Protein AF-A0A3D5APS1-F1 (afdb_monomer_lite)

Secondary structure (DSSP, 8-state):
---EEEETTEEEEEEEEEEETTEEEEEEEESSPPPHHHHHHHHHHHHHHHHHTTSEEEEEES----PPP-

pLDDT: mean 78.54, std 16.45, range [34.19, 95.25]

Foldseek 3Di:
DWDFDDDPNDGFFTWDWDDDPQEIEIETEGPDDDDPVSVVVVVVVQVVVSVVVVHDYDYDYDDDPDPDDD

Radius of gyration: 11.98 Å; chains: 1; bounding box: 25×19×32 Å

Structure (mmCIF, N/CA/C/O backbone):
data_AF-A0A3D5APS1-F1
#
_entry.id   AF-A0A3D5APS1-F1
#
loop_
_atom_site.group_PDB
_atom_site.id
_atom_site.type_symbol
_atom_site.label_atom_id
_atom_site.label_alt_id
_atom_site.label_comp_id
_atom_site.label_asym_id
_atom_site.label_entity_id
_atom_site.label_seq_id
_atom_site.pdbx_PDB_ins_code
_atom_site.Cartn_x
_atom_site.Cartn_y
_atom_site.Cartn_z
_atom_site.occupancy
_atom_site.B_iso_or_equiv
_atom_site.auth_seq_id
_atom_site.auth_comp_id
_atom_site.auth_asym_id
_atom_site.auth_atom_id
_atom_site.pdbx_PDB_model_num
ATOM 1 N N . MET A 1 1 ? 1.566 -12.095 11.492 1.00 52.75 1 MET A N 1
ATOM 2 C CA . MET A 1 1 ? 1.290 -12.601 10.126 1.00 52.75 1 MET A CA 1
ATOM 3 C C . MET A 1 1 ? 2.117 -11.783 9.140 1.00 52.75 1 MET A C 1
ATOM 5 O O . MET A 1 1 ? 2.128 -10.566 9.283 1.00 52.75 1 MET A O 1
ATOM 9 N N . ARG A 1 2 ? 2.853 -12.412 8.213 1.00 57.78 2 ARG A N 1
ATOM 10 C CA . ARG A 1 2 ? 3.584 -11.721 7.131 1.00 57.78 2 ARG A CA 1
ATOM 11 C C . ARG A 1 2 ? 2.781 -11.865 5.837 1.00 57.78 2 ARG A C 1
ATOM 13 O O . ARG A 1 2 ? 2.790 -12.953 5.269 1.00 57.78 2 ARG A O 1
ATOM 20 N N . PRO A 1 3 ? 2.034 -10.842 5.415 1.00 61.12 3 PRO A N 1
ATOM 21 C CA . PRO A 1 3 ? 1.238 -10.939 4.206 1.00 61.12 3 PRO A CA 1
ATOM 22 C C . PRO A 1 3 ? 2.051 -10.528 2.957 1.00 61.12 3 PRO A C 1
ATOM 24 O O . PRO A 1 3 ? 3.065 -9.833 3.046 1.00 61.12 3 PRO A O 1
ATOM 27 N N . VAL A 1 4 ? 1.623 -10.996 1.782 1.00 61.62 4 VAL A N 1
ATOM 28 C CA . VAL A 1 4 ? 2.289 -10.785 0.480 1.00 61.62 4 VAL A CA 1
ATOM 29 C C . VAL A 1 4 ? 1.443 -9.849 -0.391 1.00 61.62 4 VAL A C 1
ATOM 31 O O . VAL A 1 4 ? 0.215 -9.920 -0.319 1.00 61.62 4 VAL A O 1
ATOM 34 N N . VAL A 1 5 ? 2.067 -8.948 -1.166 1.00 59.31 5 VAL A N 1
ATOM 35 C CA . VAL A 1 5 ?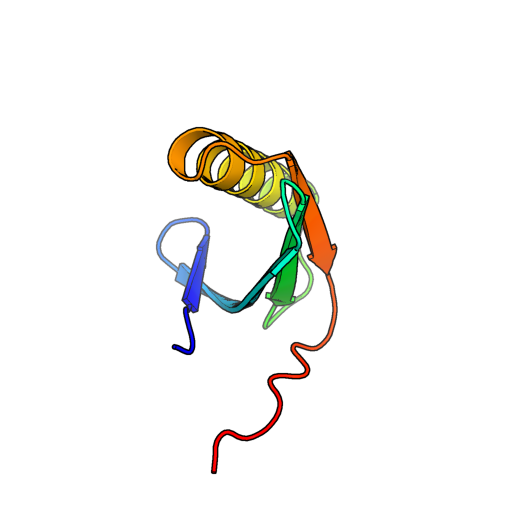 1.354 -8.066 -2.114 1.00 59.31 5 VAL A CA 1
ATOM 36 C C . VAL A 1 5 ? 1.341 -8.699 -3.499 1.00 59.31 5 VAL A C 1
ATOM 38 O O . VAL A 1 5 ? 2.393 -9.061 -4.031 1.00 59.31 5 VAL A O 1
ATOM 41 N N . LEU A 1 6 ? 0.154 -8.763 -4.104 1.00 60.62 6 LEU A N 1
ATOM 42 C CA . LEU A 1 6 ? -0.046 -9.186 -5.487 1.00 60.62 6 LEU A CA 1
ATOM 43 C C . LEU A 1 6 ? -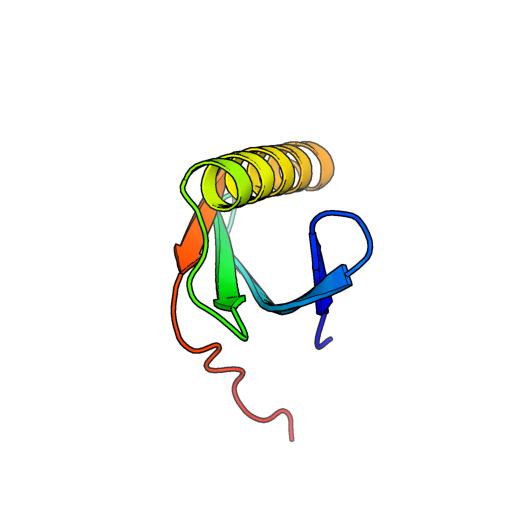0.481 -7.990 -6.339 1.00 60.62 6 LEU A C 1
ATOM 45 O O . LEU A 1 6 ? -1.472 -7.325 -6.029 1.00 60.62 6 LEU A O 1
ATOM 49 N N . VAL A 1 7 ? 0.241 -7.756 -7.432 1.00 63.81 7 VAL A N 1
ATOM 50 C CA . VAL A 1 7 ? -0.125 -6.796 -8.483 1.00 63.81 7 VAL A CA 1
ATOM 51 C C . VAL A 1 7 ? -0.226 -7.583 -9.782 1.00 63.81 7 VAL A C 1
ATOM 53 O O . VAL A 1 7 ? 0.697 -8.323 -10.112 1.00 63.81 7 VAL A O 1
ATOM 56 N N . ASP A 1 8 ? -1.355 -7.487 -10.485 1.00 49.06 8 ASP A N 1
ATOM 57 C CA . ASP A 1 8 ? -1.621 -8.250 -11.718 1.00 49.06 8 ASP A CA 1
ATOM 58 C C . ASP A 1 8 ? -1.486 -9.789 -11.570 1.00 49.06 8 ASP A C 1
ATOM 60 O O . ASP A 1 8 ? -1.238 -10.493 -12.544 1.00 49.06 8 ASP A O 1
ATOM 64 N N . GLY A 1 9 ? -1.608 -10.337 -10.351 1.00 47.62 9 GLY A N 1
ATOM 65 C CA . GLY A 1 9 ? -1.381 -11.767 -10.070 1.00 47.62 9 GLY A CA 1
ATOM 66 C C . GLY A 1 9 ? 0.092 -12.168 -9.888 1.00 47.62 9 GLY A C 1
ATOM 67 O O . GLY A 1 9 ? 0.378 -13.338 -9.646 1.00 47.62 9 GLY A O 1
ATOM 68 N N . ILE A 1 10 ? 1.023 -11.210 -9.941 1.00 45.44 10 ILE A N 1
ATOM 69 C CA . ILE A 1 10 ? 2.457 -11.405 -9.694 1.00 45.44 10 ILE A CA 1
ATOM 70 C C . ILE A 1 10 ? 2.797 -10.900 -8.286 1.00 45.44 10 ILE A C 1
ATOM 72 O O . ILE A 1 10 ? 2.360 -9.823 -7.872 1.00 45.44 10 ILE A O 1
ATOM 76 N N . VAL A 1 11 ? 3.603 -11.664 -7.541 1.00 53.44 11 VAL A N 1
ATOM 77 C CA . VAL A 1 11 ? 4.149 -11.226 -6.248 1.00 53.44 11 VAL A CA 1
ATOM 78 C C . VAL A 1 11 ? 5.071 -10.028 -6.477 1.00 53.44 11 VAL A C 1
ATOM 80 O O . VAL A 1 11 ? 6.157 -10.168 -7.036 1.00 53.44 11 VAL A O 1
ATOM 83 N N . ALA A 1 12 ? 4.629 -8.842 -6.058 1.00 64.12 12 ALA A N 1
ATOM 84 C CA . ALA A 1 12 ? 5.308 -7.578 -6.354 1.00 64.12 12 ALA A CA 1
ATOM 85 C C . ALA A 1 12 ? 6.104 -7.013 -5.167 1.00 64.12 12 ALA A C 1
ATOM 87 O O . ALA A 1 12 ? 6.823 -6.025 -5.331 1.00 64.12 12 ALA A O 1
ATOM 88 N N . GLY A 1 13 ? 5.978 -7.613 -3.980 1.00 68.12 13 GLY A N 1
ATOM 89 C CA . GLY A 1 13 ? 6.653 -7.147 -2.776 1.00 68.12 13 GLY A CA 1
ATOM 90 C C . GLY A 1 13 ? 6.100 -7.726 -1.478 1.00 68.12 13 GLY A C 1
ATOM 91 O O . GLY A 1 13 ? 5.124 -8.485 -1.460 1.00 68.12 13 GLY A O 1
ATOM 92 N N . VAL A 1 14 ? 6.721 -7.324 -0.374 1.00 75.94 14 VAL A N 1
ATOM 93 C CA . VAL A 1 14 ? 6.259 -7.614 0.989 1.00 75.94 14 VAL A CA 1
ATOM 94 C C . VAL A 1 14 ? 5.408 -6.447 1.476 1.00 75.94 14 VAL A C 1
ATOM 96 O O . VAL A 1 14 ? 5.669 -5.295 1.127 1.00 75.94 14 VAL A O 1
ATOM 99 N N . TRP A 1 15 ? 4.407 -6.720 2.312 1.00 82.62 15 TRP A N 1
ATOM 100 C CA . TRP A 1 15 ? 3.738 -5.657 3.054 1.00 82.62 15 TRP A CA 1
ATOM 101 C C . TRP A 1 15 ? 3.582 -5.966 4.529 1.00 82.62 15 TRP A C 1
ATOM 103 O O . TRP A 1 15 ? 3.629 -7.110 4.979 1.00 82.62 15 TRP A O 1
ATOM 113 N N . HIS A 1 16 ? 3.381 -4.899 5.288 1.00 80.50 16 HIS A N 1
ATOM 114 C CA . HIS A 1 16 ? 3.017 -4.964 6.688 1.00 80.50 16 HIS A CA 1
ATOM 115 C C . HIS A 1 16 ? 1.885 -3.992 6.979 1.00 80.50 16 HIS A C 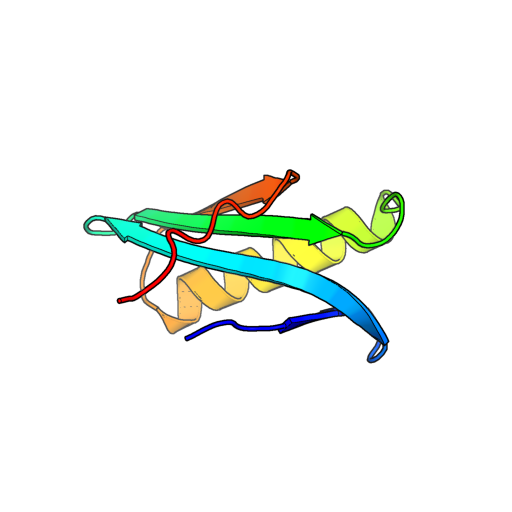1
ATOM 117 O O . HIS A 1 16 ? 1.860 -2.876 6.463 1.00 80.50 16 HIS A O 1
ATOM 123 N N . GLN A 1 17 ? 0.975 -4.415 7.849 1.00 81.69 17 GLN A N 1
ATOM 124 C CA . GLN A 1 17 ? -0.137 -3.609 8.312 1.00 81.69 17 GLN A CA 1
ATOM 125 C C . GLN A 1 17 ? -0.041 -3.387 9.812 1.00 81.69 17 GLN A C 1
ATOM 127 O O . GLN A 1 17 ? 0.065 -4.337 10.588 1.00 81.69 17 GLN A O 1
ATOM 132 N N . ARG A 1 18 ? -0.187 -2.129 10.221 1.00 84.06 18 ARG A N 1
ATOM 133 C CA . ARG A 1 18 ? -0.351 -1.747 11.619 1.00 84.06 18 ARG A CA 1
ATOM 134 C C . ARG A 1 18 ? -1.623 -0.929 11.788 1.00 84.06 18 ARG A C 1
ATOM 136 O O . ARG A 1 18 ? -1.812 0.083 11.116 1.00 84.06 18 ARG A O 1
ATOM 143 N N . ARG A 1 19 ? -2.472 -1.326 12.734 1.00 85.06 19 ARG A N 1
ATOM 144 C CA . ARG A 1 19 ? -3.658 -0.560 13.130 1.00 85.06 19 ARG A CA 1
ATOM 145 C C . ARG A 1 19 ? -3.402 0.202 14.430 1.00 85.06 19 ARG A C 1
ATOM 147 O O . ARG A 1 19 ? -2.794 -0.333 15.353 1.00 85.06 19 ARG A O 1
ATOM 154 N N . SER A 1 20 ? -3.882 1.441 14.498 1.00 85.69 20 SER A N 1
ATOM 155 C CA . SER A 1 20 ? -3.961 2.236 15.729 1.00 85.69 20 SER A CA 1
ATOM 156 C C . SER A 1 20 ? -5.285 2.999 15.751 1.00 85.69 20 SER A C 1
ATOM 158 O O . SER A 1 20 ? -5.503 3.921 14.958 1.00 85.69 20 SER A O 1
ATOM 160 N N . GLY A 1 21 ? -6.214 2.570 16.609 1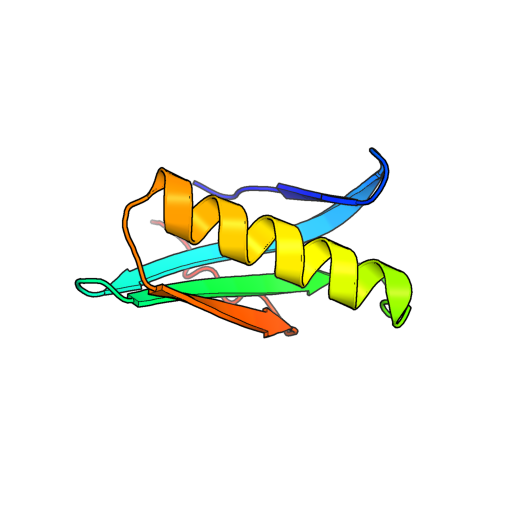.00 89.81 21 GLY A N 1
ATOM 161 C CA . GLY A 1 21 ? -7.594 3.056 16.589 1.00 89.81 21 GLY A CA 1
ATOM 162 C C . GLY A 1 21 ? -8.246 2.828 15.221 1.00 89.81 21 GLY A C 1
ATOM 163 O O . GLY A 1 21 ? -8.343 1.691 14.758 1.00 89.81 21 GLY A O 1
ATOM 164 N N . ARG A 1 22 ? -8.665 3.915 14.559 1.00 90.69 22 ARG A N 1
ATOM 165 C CA . ARG A 1 22 ? -9.205 3.883 13.187 1.00 90.69 22 ARG A CA 1
ATOM 166 C C . ARG A 1 22 ? -8.136 3.952 12.098 1.00 90.69 22 ARG A C 1
ATOM 168 O O . ARG A 1 22 ? -8.463 3.695 10.950 1.00 90.69 22 ARG A O 1
ATOM 175 N N . LYS A 1 23 ? -6.887 4.316 12.402 1.00 92.44 23 LYS A N 1
ATOM 176 C CA . LYS A 1 23 ? -5.837 4.437 11.380 1.00 92.44 23 LYS A CA 1
ATOM 177 C C . LYS A 1 23 ? -5.280 3.066 11.029 1.00 92.44 23 LYS A C 1
ATOM 179 O O . LYS A 1 23 ? -4.932 2.294 11.924 1.00 92.44 23 LYS A O 1
ATOM 184 N N . ILE A 1 24 ? -5.156 2.799 9.736 1.00 92.00 24 ILE A N 1
ATOM 185 C CA . ILE A 1 24 ? -4.552 1.584 9.198 1.00 92.00 24 ILE A CA 1
ATOM 186 C C . ILE A 1 24 ? -3.353 2.005 8.354 1.00 92.00 24 ILE A C 1
ATOM 188 O O . ILE A 1 24 ? -3.509 2.572 7.279 1.00 92.00 24 ILE A O 1
ATOM 192 N N . HIS A 1 25 ? -2.152 1.745 8.854 1.00 91.00 25 HIS A N 1
ATOM 193 C CA . HIS A 1 25 ? -0.918 1.999 8.125 1.00 91.00 25 HIS A CA 1
ATOM 194 C C . HIS A 1 25 ? -0.493 0.738 7.392 1.00 91.00 25 HIS A C 1
ATOM 196 O O . HIS A 1 25 ? -0.354 -0.317 8.013 1.00 91.00 25 HIS A O 1
ATOM 202 N N . ILE A 1 26 ? -0.281 0.867 6.088 1.00 88.94 26 ILE A N 1
ATOM 203 C CA . ILE A 1 26 ? 0.194 -0.202 5.219 1.00 88.94 26 ILE A CA 1
ATOM 204 C C . ILE A 1 26 ? 1.547 0.224 4.657 1.00 88.94 26 ILE A C 1
ATOM 206 O O . ILE A 1 26 ? 1.644 1.238 3.970 1.00 88.94 26 ILE A O 1
ATOM 210 N N . THR A 1 27 ? 2.589 -0.544 4.951 1.00 88.06 27 THR A N 1
ATOM 211 C CA . THR A 1 27 ? 3.911 -0.366 4.344 1.00 88.06 27 THR A CA 1
ATOM 212 C C . THR A 1 27 ? 4.087 -1.414 3.264 1.00 88.06 27 THR A C 1
ATOM 214 O O . THR A 1 27 ? 3.887 -2.594 3.547 1.00 88.06 27 THR A O 1
ATOM 217 N N . VAL A 1 28 ? 4.470 -0.996 2.061 1.00 87.56 28 VAL A N 1
ATOM 218 C CA . VAL A 1 28 ? 4.794 -1.887 0.943 1.00 87.56 28 VAL A CA 1
ATOM 219 C C . VAL A 1 28 ? 6.265 -1.726 0.583 1.00 87.56 28 VAL A C 1
ATOM 221 O O . VAL A 1 28 ? 6.718 -0.624 0.266 1.00 87.56 28 VAL A O 1
ATOM 224 N N . GLU A 1 29 ? 6.980 -2.844 0.579 1.00 85.88 29 GLU A N 1
ATOM 225 C CA . GLU A 1 29 ? 8.341 -2.968 0.074 1.00 85.88 29 GLU A CA 1
ATOM 226 C C . GLU A 1 29 ? 8.302 -3.684 -1.279 1.00 85.88 29 GLU A C 1
ATOM 228 O O . GLU A 1 29 ? 8.147 -4.909 -1.321 1.00 85.88 29 GLU A O 1
ATOM 233 N N . PRO A 1 30 ? 8.383 -2.944 -2.395 1.00 83.69 30 PRO A N 1
ATOM 234 C CA . PRO A 1 30 ? 8.301 -3.542 -3.713 1.00 83.69 30 PRO A CA 1
ATOM 235 C C . PRO A 1 30 ? 9.644 -4.170 -4.113 1.00 83.69 30 PRO A C 1
ATOM 237 O O . PRO A 1 30 ? 10.705 -3.604 -3.857 1.00 83.69 30 PRO A O 1
ATOM 240 N N . PHE A 1 31 ? 9.609 -5.306 -4.810 1.00 79.06 31 PHE A N 1
ATOM 241 C CA . PHE A 1 31 ? 10.822 -5.981 -5.304 1.00 79.06 31 PHE A CA 1
ATOM 242 C C . PHE A 1 31 ? 11.468 -5.287 -6.512 1.00 79.06 31 PHE A C 1
ATOM 244 O O . PHE A 1 31 ? 12.603 -5.580 -6.876 1.00 79.06 31 PHE A O 1
ATOM 251 N N . ALA A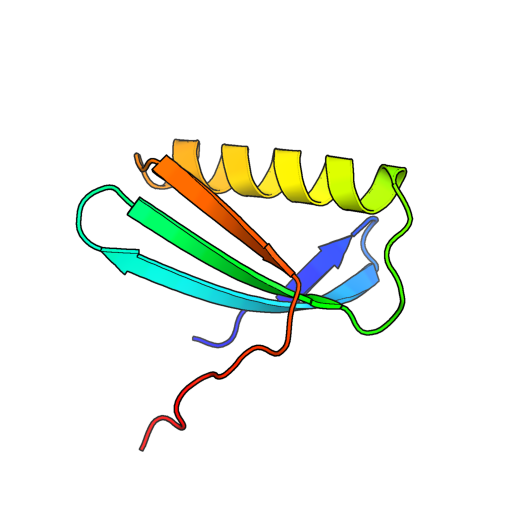 1 32 ? 10.753 -4.350 -7.134 1.00 81.50 32 ALA A N 1
ATOM 252 C CA . ALA A 1 32 ? 11.242 -3.507 -8.216 1.00 81.50 32 ALA A CA 1
ATOM 253 C C . ALA A 1 32 ? 10.565 -2.132 -8.157 1.00 81.50 32 ALA A C 1
ATOM 255 O O . ALA A 1 32 ? 9.542 -1.952 -7.495 1.00 81.50 32 ALA A O 1
ATOM 256 N N . LYS A 1 33 ? 11.099 -1.145 -8.886 1.00 83.69 33 LYS A N 1
ATOM 257 C CA . LYS A 1 33 ? 10.458 0.175 -8.986 1.00 83.69 33 LYS A CA 1
ATOM 258 C C . LYS A 1 33 ? 9.026 0.041 -9.522 1.00 83.69 33 LYS A C 1
ATOM 260 O O . LYS A 1 33 ? 8.785 -0.606 -10.539 1.00 83.69 33 LYS A O 1
ATOM 265 N N . LEU A 1 34 ? 8.081 0.688 -8.843 1.00 83.44 34 LEU A N 1
ATOM 266 C CA . LEU A 1 34 ? 6.682 0.733 -9.262 1.00 83.44 34 LEU A CA 1
ATOM 267 C C . LEU A 1 34 ? 6.493 1.757 -10.382 1.00 83.44 34 LEU A C 1
ATOM 269 O O . LEU A 1 34 ? 6.991 2.879 -10.304 1.00 83.44 34 LEU A O 1
ATOM 273 N N . THR A 1 35 ? 5.718 1.390 -11.399 1.00 88.25 35 THR A N 1
ATOM 274 C CA . THR A 1 35 ? 5.197 2.360 -12.367 1.00 88.25 35 THR A CA 1
ATOM 275 C C . THR A 1 35 ? 4.079 3.186 -11.727 1.00 88.25 35 THR A C 1
ATOM 277 O O . THR A 1 35 ? 3.462 2.764 -10.746 1.00 88.25 35 THR A O 1
ATOM 280 N N . ALA A 1 36 ? 3.758 4.346 -12.307 1.00 88.44 36 ALA A N 1
ATOM 281 C CA . ALA A 1 36 ? 2.643 5.174 -11.837 1.00 88.44 36 ALA A CA 1
ATOM 282 C C . ALA A 1 36 ? 1.300 4.416 -11.849 1.00 88.44 36 ALA A C 1
ATOM 284 O O . ALA A 1 36 ? 0.501 4.554 -10.924 1.00 88.44 36 ALA A O 1
ATOM 285 N N . LYS A 1 37 ? 1.081 3.558 -12.857 1.00 87.44 37 LYS A N 1
ATOM 286 C CA . LYS A 1 37 ? -0.110 2.701 -12.954 1.00 87.44 37 LYS A CA 1
ATOM 287 C C . LYS A 1 37 ? -0.204 1.738 -11.767 1.00 87.44 37 LYS A C 1
ATOM 289 O O . LYS A 1 37 ? -1.207 1.741 -11.061 1.00 87.44 37 LYS A O 1
ATOM 294 N N . ARG A 1 38 ? 0.877 1.000 -11.493 1.00 84.69 38 ARG A N 1
ATOM 295 C CA . ARG A 1 38 ? 0.937 0.051 -10.370 1.00 84.69 38 ARG A CA 1
ATOM 296 C C . ARG A 1 38 ? 0.783 0.746 -9.025 1.00 84.69 38 ARG A C 1
ATOM 298 O O . ARG A 1 38 ? 0.137 0.222 -8.127 1.00 84.69 38 ARG A O 1
ATOM 305 N N . ARG A 1 39 ? 1.339 1.955 -8.881 1.00 87.88 39 ARG A N 1
ATOM 306 C CA . ARG A 1 39 ? 1.144 2.757 -7.670 1.00 87.88 39 ARG A CA 1
ATOM 307 C C . ARG A 1 39 ? -0.338 3.070 -7.434 1.00 87.88 39 ARG A C 1
ATOM 309 O O . ARG A 1 39 ? -0.810 2.888 -6.318 1.00 87.88 39 ARG A O 1
ATOM 316 N N . LYS A 1 40 ? -1.064 3.468 -8.481 1.00 89.56 40 LYS A N 1
ATOM 317 C CA . LYS A 1 40 ? -2.501 3.765 -8.408 1.00 89.56 40 LYS A CA 1
ATOM 318 C C . LYS A 1 40 ? -3.342 2.527 -8.078 1.00 89.56 40 LYS A C 1
ATOM 320 O O . LYS A 1 40 ? -4.302 2.624 -7.319 1.00 89.56 40 LYS A O 1
ATOM 325 N N . GLU A 1 41 ? -2.984 1.368 -8.626 1.00 87.50 41 GLU A N 1
ATOM 326 C CA . GLU A 1 41 ? -3.644 0.093 -8.308 1.00 87.50 41 GLU A CA 1
ATOM 327 C C . GLU A 1 41 ? -3.456 -0.287 -6.834 1.00 87.50 41 GLU A C 1
ATOM 329 O O . GLU A 1 41 ? -4.423 -0.659 -6.169 1.00 87.50 41 GLU A O 1
ATOM 334 N N . LEU A 1 42 ? -2.242 -0.118 -6.297 1.00 88.06 42 LEU A N 1
ATOM 335 C CA . LEU A 1 42 ? -1.976 -0.316 -4.871 1.00 88.06 42 LEU A CA 1
ATOM 336 C C . LEU A 1 42 ? -2.777 0.657 -3.999 1.00 88.06 42 LEU A C 1
ATOM 338 O O . LEU A 1 42 ? -3.363 0.231 -3.006 1.00 88.06 42 LEU A O 1
ATOM 342 N N . ASP A 1 43 ? -2.862 1.935 -4.379 1.00 90.31 43 ASP A N 1
ATOM 343 C CA . ASP A 1 43 ? -3.674 2.915 -3.646 1.00 90.31 43 ASP A CA 1
ATOM 344 C C . ASP A 1 43 ? -5.156 2.485 -3.597 1.00 90.31 43 ASP A C 1
ATOM 346 O O . ASP A 1 43 ? -5.781 2.561 -2.538 1.00 90.31 43 ASP A O 1
ATOM 350 N N . ALA A 1 44 ? -5.708 1.957 -4.697 1.00 91.44 44 ALA A N 1
ATOM 351 C CA . ALA A 1 44 ? -7.080 1.442 -4.737 1.00 91.44 44 ALA A CA 1
ATOM 352 C C . ALA A 1 44 ? -7.278 0.207 -3.837 1.00 91.44 44 ALA A C 1
ATOM 354 O O . ALA A 1 44 ? -8.274 0.113 -3.116 1.00 91.44 44 ALA A O 1
ATOM 355 N N . GLN A 1 45 ? -6.317 -0.722 -3.821 1.00 89.94 45 GLN A N 1
ATOM 356 C CA . GLN A 1 45 ? -6.351 -1.874 -2.911 1.00 89.94 45 GLN A CA 1
ATOM 357 C C . GLN A 1 45 ? -6.289 -1.442 -1.440 1.00 89.94 45 GLN A C 1
ATOM 359 O O . GLN A 1 45 ? -7.014 -1.976 -0.602 1.00 89.94 45 GLN A O 1
ATOM 364 N N . VAL A 1 46 ? -5.465 -0.444 -1.123 1.00 90.62 46 VAL A N 1
ATOM 365 C CA . VAL A 1 46 ? -5.344 0.118 0.227 1.00 90.62 46 VAL A CA 1
ATOM 366 C C . VAL A 1 46 ? -6.655 0.756 0.684 1.00 90.62 46 VAL A C 1
ATOM 368 O O . VAL A 1 46 ? -7.052 0.544 1.832 1.00 90.62 46 VAL A O 1
ATOM 371 N N . GLN A 1 47 ? -7.359 1.477 -0.198 1.00 93.19 47 GLN A N 1
ATOM 372 C CA . GLN A 1 47 ? -8.696 1.996 0.114 1.00 93.19 47 GLN A CA 1
ATOM 373 C C . GLN A 1 47 ? -9.676 0.866 0.439 1.00 93.19 47 GLN A C 1
ATOM 375 O O . GLN A 1 47 ? -10.324 0.906 1.483 1.00 93.19 47 GLN A O 1
ATOM 380 N N . ARG A 1 48 ? -9.687 -0.200 -0.370 1.00 91.81 48 ARG A N 1
ATOM 381 C CA . ARG A 1 48 ? -10.534 -1.376 -0.131 1.00 91.81 48 ARG A CA 1
ATOM 382 C C . ARG A 1 48 ? -10.240 -2.064 1.206 1.00 91.81 48 ARG A C 1
ATOM 384 O O . ARG A 1 48 ? -11.160 -2.511 1.882 1.00 91.81 48 ARG A O 1
ATOM 391 N N . ILE A 1 49 ? -8.975 -2.131 1.626 1.00 89.19 49 ILE A N 1
ATOM 392 C CA . ILE A 1 49 ? -8.617 -2.641 2.963 1.00 89.19 49 ILE A CA 1
ATOM 393 C C . ILE A 1 49 ? -9.205 -1.743 4.060 1.00 89.19 49 ILE A C 1
ATOM 395 O O . ILE A 1 49 ? -9.676 -2.248 5.077 1.00 89.19 49 ILE A O 1
ATOM 399 N N . GLY A 1 50 ? -9.190 -0.423 3.863 1.00 91.06 50 GLY A N 1
ATOM 400 C CA . GLY A 1 50 ? -9.837 0.528 4.765 1.00 91.06 50 GLY A CA 1
ATOM 401 C C . GLY A 1 50 ? -11.337 0.290 4.902 1.00 91.06 50 GLY A C 1
ATOM 402 O O . GLY A 1 50 ? -11.835 0.262 6.023 1.00 91.06 50 GLY A O 1
ATOM 403 N N . GLU A 1 51 ? -12.026 0.061 3.786 1.00 93.94 51 GLU A N 1
ATOM 404 C CA . GLU A 1 51 ? -13.456 -0.268 3.759 1.00 93.94 51 GLU A CA 1
ATOM 405 C C . GLU A 1 51 ? -13.743 -1.572 4.513 1.00 93.94 51 GLU A C 1
ATOM 407 O O . GLU A 1 51 ? -14.539 -1.576 5.447 1.00 93.94 51 GLU A O 1
ATOM 412 N N . VAL A 1 52 ? -13.037 -2.659 4.173 1.00 92.31 52 VAL A N 1
ATOM 413 C CA . VAL A 1 52 ? -13.230 -3.989 4.786 1.00 92.31 52 VAL A CA 1
ATOM 414 C C . VAL A 1 52 ? -12.949 -3.984 6.288 1.00 92.31 52 VAL A C 1
ATOM 416 O O . VAL A 1 52 ? -13.589 -4.705 7.045 1.00 92.31 52 VAL A O 1
ATOM 419 N N . LEU A 1 53 ? -11.971 -3.196 6.728 1.00 89.62 53 LEU A N 1
ATOM 420 C CA . LEU A 1 53 ? -11.575 -3.129 8.132 1.00 89.62 53 LEU A CA 1
ATOM 421 C C . LEU A 1 53 ? -12.199 -1.943 8.871 1.00 89.62 53 LEU A C 1
ATOM 423 O O . LEU A 1 53 ? -11.811 -1.683 10.013 1.00 89.62 53 LEU A O 1
ATOM 427 N N . GLU A 1 54 ? -13.111 -1.206 8.239 1.00 94.38 54 GLU A N 1
ATOM 428 C CA . GLU A 1 54 ? -13.786 -0.038 8.814 1.00 94.38 54 GLU A CA 1
ATOM 429 C C . GLU A 1 54 ? -12.795 0.964 9.445 1.00 94.38 54 GLU A C 1
ATOM 431 O O . GLU A 1 54 ? -12.898 1.391 10.603 1.00 94.38 54 GLU A O 1
ATOM 436 N N . GLY A 1 55 ? -11.749 1.301 8.691 1.00 93.69 55 GLY A N 1
ATOM 437 C CA . GLY A 1 55 ? -10.674 2.191 9.114 1.00 93.69 55 GLY A CA 1
ATOM 438 C C . GLY A 1 55 ? -10.269 3.191 8.037 1.00 93.69 55 GLY A C 1
ATOM 439 O O . GLY A 1 55 ? -10.707 3.139 6.897 1.00 93.69 55 GLY A O 1
ATOM 440 N N . LYS A 1 56 ? -9.408 4.133 8.418 1.00 95.25 56 LYS A N 1
ATOM 441 C CA . LYS A 1 56 ? -8.802 5.134 7.539 1.00 95.25 56 LYS A CA 1
ATOM 442 C C . LYS A 1 56 ? -7.427 4.632 7.100 1.00 95.25 56 LYS A C 1
ATOM 444 O O . LYS A 1 56 ? -6.508 4.643 7.932 1.00 95.25 56 LYS A O 1
ATOM 449 N N . PRO A 1 57 ? -7.276 4.165 5.853 1.00 94.69 57 PRO A N 1
ATOM 450 C CA . PRO A 1 57 ? -6.033 3.575 5.406 1.00 94.69 57 PRO A CA 1
ATOM 451 C C . PRO A 1 57 ? -5.052 4.646 4.917 1.00 94.69 57 PRO A C 1
ATOM 453 O O . PRO A 1 57 ? -5.443 5.683 4.381 1.00 94.69 57 PRO A O 1
ATOM 456 N N . ALA A 1 58 ? -3.763 4.382 5.096 1.00 91.69 58 ALA A N 1
ATOM 457 C CA . ALA A 1 58 ? -2.673 5.171 4.540 1.00 91.69 58 ALA A CA 1
ATOM 458 C C . ALA A 1 58 ? -1.539 4.236 4.110 1.00 91.69 58 ALA A C 1
ATOM 460 O O . ALA A 1 58 ? -1.162 3.336 4.867 1.00 91.69 58 ALA A O 1
ATOM 461 N N . MET A 1 59 ? -0.988 4.466 2.915 1.00 90.75 59 MET A N 1
ATOM 462 C CA . MET A 1 59 ? 0.109 3.669 2.368 1.00 90.75 59 MET A CA 1
ATOM 463 C C . MET A 1 59 ? 1.440 4.414 2.404 1.00 90.75 59 MET A C 1
ATOM 465 O O . MET A 1 59 ? 1.532 5.561 1.965 1.00 90.75 59 MET A O 1
ATOM 469 N N . THR A 1 60 ? 2.485 3.703 2.816 1.00 91.12 60 THR A N 1
ATOM 470 C CA . THR A 1 60 ? 3.884 4.107 2.673 1.00 91.12 60 THR A CA 1
ATOM 471 C C . THR A 1 60 ? 4.603 3.106 1.773 1.00 91.12 60 THR A C 1
ATOM 473 O O . THR A 1 60 ? 4.449 1.899 1.941 1.00 91.12 60 THR A O 1
ATOM 476 N N . ILE A 1 61 ? 5.413 3.600 0.835 1.00 88.44 61 ILE A N 1
ATOM 477 C CA . ILE A 1 61 ? 6.361 2.762 0.091 1.00 88.44 61 ILE A CA 1
ATOM 478 C C . ILE A 1 61 ? 7.721 2.871 0.767 1.00 88.44 61 ILE A C 1
ATOM 480 O O . ILE A 1 61 ? 8.206 3.980 0.991 1.00 88.44 61 ILE A O 1
ATOM 484 N N . GLY A 1 62 ? 8.326 1.735 1.086 1.00 85.00 62 GLY A N 1
ATOM 485 C CA . GLY A 1 62 ? 9.613 1.670 1.765 1.00 85.00 62 GLY A CA 1
ATOM 486 C C . GLY A 1 62 ? 9.833 0.306 2.404 1.00 85.00 62 GLY A C 1
ATOM 487 O O . GLY A 1 62 ? 8.946 -0.544 2.383 1.00 85.00 62 GLY A O 1
ATOM 488 N N . THR A 1 63 ? 11.016 0.103 2.974 1.00 77.62 63 THR A N 1
ATOM 489 C CA . THR A 1 63 ? 11.386 -1.160 3.620 1.00 77.62 63 THR A CA 1
ATOM 490 C C . THR A 1 63 ? 10.394 -1.535 4.719 1.00 77.62 63 THR A C 1
ATOM 492 O O . THR A 1 63 ? 10.075 -0.728 5.602 1.00 77.62 63 THR A O 1
ATOM 495 N N . VAL A 1 64 ? 9.915 -2.776 4.687 1.00 74.81 64 VAL A N 1
ATOM 496 C CA . VAL A 1 64 ? 9.049 -3.332 5.719 1.00 74.81 64 VAL A CA 1
ATOM 497 C C . VAL A 1 64 ? 9.921 -3.736 6.904 1.00 74.81 64 VAL A C 1
ATOM 499 O O . VAL A 1 64 ? 10.501 -4.817 6.958 1.00 74.81 64 VAL A O 1
ATOM 502 N N . THR A 1 65 ? 9.981 -2.875 7.916 1.00 63.59 65 THR A N 1
ATOM 503 C CA . THR A 1 65 ? 10.572 -3.208 9.217 1.00 63.59 65 THR A CA 1
ATOM 504 C C . THR A 1 65 ? 9.574 -4.013 10.050 1.00 63.59 65 THR A C 1
ATOM 506 O O . THR A 1 65 ? 8.986 -3.536 11.022 1.00 63.59 65 THR A O 1
ATOM 509 N N . ALA A 1 66 ? 9.340 -5.269 9.669 1.00 56.03 66 ALA A N 1
ATOM 510 C CA . ALA A 1 66 ? 8.644 -6.194 10.553 1.00 56.03 66 ALA A CA 1
ATOM 511 C C . ALA A 1 66 ? 9.563 -6.472 11.753 1.00 56.03 66 ALA A C 1
ATOM 513 O O . ALA A 1 66 ? 10.586 -7.135 11.592 1.00 56.03 66 ALA A O 1
ATOM 514 N N . ARG A 1 67 ? 9.226 -5.968 12.953 1.00 44.91 67 ARG A N 1
ATOM 515 C CA . ARG A 1 67 ? 9.903 -6.422 14.179 1.00 44.91 67 ARG A CA 1
ATOM 516 C C . ARG A 1 67 ? 9.837 -7.949 14.212 1.00 44.91 67 ARG A C 1
ATOM 518 O O . ARG A 1 67 ? 8.754 -8.516 14.063 1.00 44.91 67 ARG A O 1
ATOM 525 N N . SER A 1 68 ? 10.999 -8.584 14.352 1.00 34.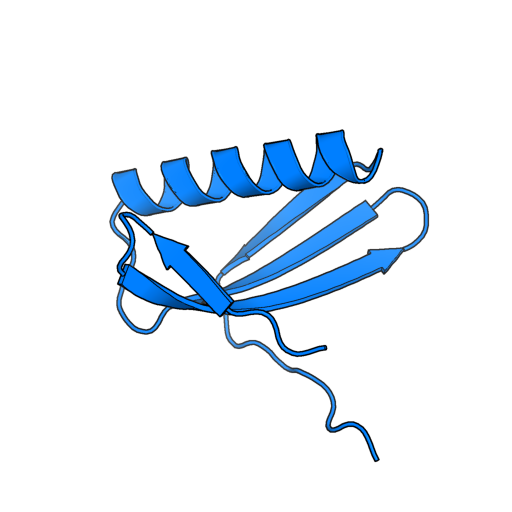19 68 SER A N 1
ATOM 526 C CA . SER A 1 68 ? 11.141 -10.021 14.562 1.00 34.19 68 SER A CA 1
ATOM 527 C C . SER A 1 68 ? 10.192 -10.433 15.682 1.00 34.19 68 SER A C 1
ATOM 529 O O . SER A 1 68 ? 10.301 -9.928 16.797 1.00 34.19 68 SER A O 1
ATOM 531 N N . HIS A 1 69 ? 9.209 -11.272 15.372 1.00 41.72 69 HIS A N 1
ATOM 532 C CA . HIS A 1 69 ? 8.463 -11.952 16.418 1.00 41.72 69 HIS A CA 1
ATOM 533 C C . HIS A 1 69 ? 9.433 -12.957 17.052 1.00 41.72 69 HIS A C 1
ATOM 535 O O . HIS A 1 69 ? 10.008 -13.768 16.324 1.00 41.72 69 HIS A O 1
ATOM 541 N N . LEU A 1 70 ? 9.659 -12.822 18.362 1.00 36.28 70 LEU A N 1
ATOM 542 C CA . LEU A 1 70 ? 10.062 -13.939 19.219 1.00 36.28 70 LEU A CA 1
ATOM 543 C C . LEU A 1 70 ? 8.924 -14.965 19.258 1.00 36.28 70 LEU A C 1
ATOM 545 O O . LEU A 1 70 ? 7.752 -14.522 19.156 1.00 36.28 70 LEU A O 1
#

Sequence (70 aa):
MRPVVLVDGIVAGVWHQRRSGRKIHITVEPFAKLTAKRRKELDAQVQRIGEVLEGKPAMTIGTVTARSHL